Protein AF-X1E956-F1 (afdb_monomer_lite)

Structure (mmCIF, N/CA/C/O backbone):
data_AF-X1E956-F1
#
_entry.id   AF-X1E956-F1
#
loop_
_atom_site.group_PDB
_atom_site.id
_atom_site.type_symbol
_atom_site.label_atom_id
_atom_site.label_alt_id
_atom_site.label_comp_id
_atom_site.label_asym_id
_atom_site.label_entity_id
_atom_site.label_seq_id
_atom_site.pdbx_PDB_ins_code
_atom_site.Cartn_x
_atom_site.Cartn_y
_atom_site.Cartn_z
_atom_site.occupancy
_atom_site.B_iso_or_equiv
_atom_site.auth_seq_id
_atom_site.auth_comp_id
_atom_site.auth_asym_id
_atom_site.auth_atom_id
_atom_site.pdbx_PDB_model_num
ATOM 1 N N . GLN A 1 1 ? -17.360 1.726 -7.694 1.00 51.31 1 GLN A N 1
ATOM 2 C CA . GLN A 1 1 ? -18.131 2.381 -6.616 1.00 51.31 1 GLN A CA 1
ATOM 3 C C . GLN A 1 1 ? -17.507 1.952 -5.296 1.00 51.31 1 GLN A C 1
ATOM 5 O O . GLN A 1 1 ? -17.227 0.769 -5.162 1.00 51.31 1 GLN A O 1
ATOM 10 N N . LEU A 1 2 ? -17.190 2.882 -4.390 1.00 68.44 2 LEU A N 1
ATOM 11 C CA . LEU A 1 2 ? -16.667 2.540 -3.059 1.00 68.44 2 LEU A CA 1
ATOM 12 C C . LEU A 1 2 ? -17.842 2.200 -2.134 1.00 68.44 2 LEU A C 1
ATOM 14 O O . LEU A 1 2 ? -18.896 2.829 -2.240 1.00 68.44 2 LEU A O 1
ATOM 18 N N . ILE A 1 3 ? -17.663 1.209 -1.261 1.00 76.19 3 ILE A N 1
ATOM 19 C CA . ILE A 1 3 ? -18.667 0.835 -0.259 1.00 76.19 3 ILE A CA 1
ATOM 20 C C . ILE A 1 3 ? -18.756 1.963 0.790 1.00 76.19 3 ILE A C 1
ATOM 22 O O . ILE A 1 3 ? -17.707 2.468 1.205 1.00 76.19 3 ILE A O 1
ATOM 26 N N . PRO A 1 4 ? -19.962 2.402 1.209 1.00 86.19 4 PRO A N 1
ATOM 27 C CA . PRO A 1 4 ? -20.103 3.426 2.242 1.00 86.19 4 PRO A CA 1
ATOM 28 C C . PRO A 1 4 ? -19.449 3.009 3.564 1.00 86.19 4 PRO A C 1
ATOM 30 O O . PRO A 1 4 ? -19.525 1.848 3.960 1.00 86.19 4 PRO A O 1
ATOM 33 N N . LEU A 1 5 ? -18.895 3.973 4.308 1.00 87.75 5 LEU A N 1
ATOM 34 C CA . LEU A 1 5 ? -18.284 3.719 5.623 1.00 87.75 5 LEU A CA 1
ATOM 35 C C . LEU A 1 5 ? -19.247 3.047 6.616 1.00 87.75 5 LEU A C 1
ATOM 37 O O . LEU A 1 5 ? -18.821 2.260 7.455 1.00 87.75 5 LEU A O 1
ATOM 41 N N . SER A 1 6 ? -20.549 3.317 6.495 1.00 89.38 6 SER A N 1
ATOM 42 C CA . SER A 1 6 ? -21.593 2.704 7.322 1.00 89.38 6 SER A CA 1
ATOM 43 C C . SER A 1 6 ? -21.755 1.198 7.101 1.00 89.38 6 SER A C 1
ATOM 45 O O . SER A 1 6 ? -22.411 0.537 7.898 1.00 89.38 6 SER A O 1
ATOM 47 N N . GLU A 1 7 ? -21.199 0.644 6.022 1.00 92.00 7 GLU A N 1
ATOM 48 C CA . GLU A 1 7 ? -21.311 -0.778 5.694 1.00 92.00 7 GLU A CA 1
ATOM 49 C C . GLU A 1 7 ? -20.058 -1.585 6.044 1.00 92.00 7 GLU A C 1
ATOM 51 O O . GLU A 1 7 ? -20.027 -2.785 5.786 1.00 92.00 7 GLU A O 1
ATOM 56 N N . ARG A 1 8 ? -19.049 -0.975 6.681 1.00 93.69 8 ARG A N 1
ATOM 57 C CA . ARG A 1 8 ? -17.811 -1.670 7.071 1.00 93.69 8 ARG A CA 1
ATOM 58 C C . ARG A 1 8 ? -18.064 -2.916 7.917 1.00 93.69 8 ARG A C 1
ATOM 60 O O . ARG A 1 8 ? -17.473 -3.953 7.645 1.00 93.69 8 ARG A O 1
ATOM 67 N N . ASN A 1 9 ? -19.016 -2.860 8.849 1.00 94.69 9 ASN A N 1
ATOM 68 C CA . ASN A 1 9 ? -19.372 -4.025 9.665 1.00 94.69 9 ASN A CA 1
ATOM 69 C C . ASN A 1 9 ? -19.875 -5.197 8.809 1.00 94.69 9 ASN A C 1
ATOM 71 O O . ASN A 1 9 ? -19.517 -6.333 9.076 1.00 94.69 9 ASN A O 1
ATOM 75 N N . LYS A 1 10 ? -20.608 -4.931 7.717 1.00 94.25 10 LYS A N 1
ATOM 76 C CA . LYS A 1 10 ? -21.056 -5.989 6.792 1.00 94.25 10 LYS A CA 1
ATOM 77 C C . LYS A 1 10 ? -19.879 -6.657 6.078 1.00 94.25 10 LYS A C 1
ATOM 79 O O . LYS A 1 10 ? -19.948 -7.837 5.752 1.00 94.25 10 LYS A O 1
ATOM 84 N N . ILE A 1 11 ? -18.820 -5.896 5.793 1.00 94.25 11 ILE A N 1
ATOM 85 C CA . ILE A 1 11 ? -17.590 -6.434 5.205 1.00 94.25 11 ILE A CA 1
ATOM 86 C C . ILE A 1 11 ? -16.868 -7.282 6.255 1.00 94.25 11 ILE A C 1
ATOM 88 O O . ILE A 1 11 ? -16.516 -8.421 5.962 1.00 94.25 11 ILE A O 1
ATOM 92 N N . ALA A 1 12 ? -16.713 -6.764 7.476 1.00 96.44 12 ALA A N 1
ATOM 93 C CA . ALA A 1 12 ? -16.098 -7.484 8.589 1.00 96.44 12 ALA A CA 1
ATOM 94 C C . ALA A 1 12 ? -16.814 -8.810 8.883 1.00 96.44 12 ALA A C 1
ATOM 96 O O . ALA A 1 12 ? -16.147 -9.827 9.043 1.00 96.44 12 ALA A O 1
ATOM 97 N N . ASP A 1 13 ? -18.147 -8.839 8.840 1.00 97.19 13 ASP A N 1
ATOM 98 C CA . ASP A 1 13 ? -18.935 -10.066 9.008 1.00 97.19 13 ASP A CA 1
ATOM 99 C C . ASP A 1 13 ? -18.639 -11.119 7.922 1.00 97.19 13 ASP A C 1
ATOM 101 O O . ASP A 1 13 ? -18.770 -12.319 8.161 1.00 97.19 13 ASP A O 1
ATOM 105 N N . LEU A 1 14 ? -18.241 -10.687 6.718 1.00 96.56 14 LEU A N 1
ATOM 106 C CA . LEU A 1 14 ? -17.993 -11.569 5.577 1.00 96.56 14 LEU A CA 1
ATOM 107 C C . LEU A 1 14 ? -16.551 -12.089 5.516 1.00 96.56 14 LEU A C 1
ATOM 109 O O . LEU A 1 14 ? -16.339 -13.235 5.120 1.00 96.56 14 LEU A O 1
ATOM 113 N N . ILE A 1 15 ? -15.564 -11.250 5.851 1.00 95.19 15 ILE A N 1
ATOM 114 C CA . ILE A 1 15 ? -14.133 -11.571 5.674 1.00 95.19 15 ILE A CA 1
ATOM 115 C C . ILE A 1 15 ? -13.329 -11.598 6.980 1.00 95.19 15 ILE A C 1
ATOM 117 O O . ILE A 1 15 ? -12.155 -11.960 6.962 1.00 95.19 15 ILE A O 1
ATOM 121 N N . GLY A 1 16 ? -13.953 -11.259 8.106 1.00 96.94 16 GLY A N 1
ATOM 122 C CA . GLY A 1 16 ? -13.305 -11.066 9.400 1.00 96.94 16 GLY A CA 1
ATOM 123 C C . GLY A 1 16 ? -12.834 -9.624 9.616 1.00 96.94 16 GLY A C 1
ATOM 124 O O . GLY A 1 16 ? -12.510 -8.905 8.669 1.00 96.94 16 GLY A O 1
ATOM 125 N N . GLU A 1 17 ? -12.770 -9.206 10.882 1.00 95.50 17 GLU A N 1
ATOM 126 C CA . GLU A 1 17 ? -12.400 -7.837 11.281 1.00 95.50 17 GLU A CA 1
ATOM 127 C C . GLU A 1 17 ? -10.993 -7.441 10.817 1.00 95.50 17 GLU A C 1
ATOM 129 O O . GLU A 1 17 ? -10.786 -6.339 10.315 1.00 95.50 17 GLU A O 1
ATOM 134 N N . GLU A 1 18 ? -10.022 -8.348 10.936 1.00 93.31 18 GLU A N 1
ATOM 135 C CA . GLU A 1 18 ? -8.638 -8.086 10.532 1.00 93.31 18 GLU A CA 1
ATOM 136 C C . GLU A 1 18 ? -8.517 -7.885 9.014 1.00 93.31 18 GLU A C 1
ATOM 138 O O . GLU A 1 18 ? -7.907 -6.922 8.544 1.00 93.31 18 GLU A O 1
ATOM 143 N N . ALA A 1 19 ? -9.145 -8.760 8.226 1.00 92.81 19 ALA A N 1
ATOM 144 C CA . ALA A 1 19 ? -9.123 -8.634 6.774 1.00 92.81 19 ALA A CA 1
ATOM 145 C C . ALA A 1 19 ? -9.865 -7.371 6.315 1.00 92.81 19 ALA A C 1
ATOM 147 O O . ALA A 1 19 ? -9.388 -6.664 5.424 1.00 92.81 19 ALA A O 1
ATOM 148 N N . GLU A 1 20 ? -10.995 -7.042 6.949 1.00 95.00 20 GLU A N 1
ATOM 149 C CA . GLU A 1 20 ? -11.705 -5.786 6.707 1.00 95.00 20 GLU A CA 1
ATOM 150 C C . GLU A 1 20 ? -10.826 -4.581 7.008 1.00 95.00 20 GLU A C 1
ATOM 152 O O . GLU A 1 20 ? -10.764 -3.665 6.187 1.00 95.00 20 GLU A O 1
ATOM 157 N N . ARG A 1 21 ? -10.080 -4.600 8.116 1.00 94.69 21 ARG A N 1
ATOM 158 C CA . ARG A 1 21 ? -9.163 -3.518 8.469 1.00 94.69 21 ARG A CA 1
ATOM 159 C C . ARG A 1 21 ? -8.134 -3.275 7.367 1.00 94.69 21 ARG A C 1
ATOM 161 O O . ARG A 1 21 ? -7.907 -2.121 7.003 1.00 94.69 21 ARG A O 1
ATOM 168 N N . PHE A 1 22 ? -7.551 -4.320 6.786 1.00 92.56 22 PHE A N 1
ATOM 169 C CA . PHE A 1 22 ? -6.595 -4.160 5.685 1.00 92.56 22 PHE A CA 1
ATOM 170 C C . PHE A 1 22 ? -7.249 -3.674 4.389 1.00 92.56 22 PHE A C 1
ATOM 172 O O . PHE A 1 22 ? -6.692 -2.801 3.719 1.00 92.56 22 PHE A O 1
ATOM 179 N N . VAL A 1 23 ? -8.448 -4.164 4.058 1.00 91.19 23 VAL A N 1
ATOM 180 C CA . VAL A 1 23 ? -9.230 -3.666 2.912 1.00 91.19 23 VAL A CA 1
ATOM 181 C C . VAL A 1 23 ? -9.564 -2.184 3.088 1.00 91.19 23 VAL A C 1
ATOM 183 O O . VAL A 1 23 ? -9.405 -1.399 2.148 1.00 91.19 23 VAL A O 1
ATOM 186 N N . TYR A 1 24 ? -9.970 -1.788 4.296 1.00 94.12 24 TYR A N 1
ATOM 187 C CA . TYR A 1 24 ? -10.222 -0.399 4.648 1.00 94.12 24 TYR A CA 1
ATOM 188 C C . TYR A 1 24 ? -8.973 0.450 4.451 1.00 94.12 24 TYR A C 1
ATOM 190 O O . TYR A 1 24 ? -9.026 1.420 3.704 1.00 94.12 24 TYR A O 1
ATOM 198 N N . LEU A 1 25 ? -7.846 0.083 5.068 1.00 94.81 25 LEU A N 1
ATOM 199 C CA . LEU A 1 25 ? -6.604 0.852 4.972 1.00 94.81 25 LEU A CA 1
ATOM 200 C C . LEU A 1 25 ? -6.124 0.976 3.522 1.00 94.81 25 LEU A C 1
ATOM 202 O O . LEU A 1 25 ? -5.752 2.064 3.088 1.00 94.81 25 LEU A O 1
ATOM 206 N N . PHE A 1 26 ? -6.200 -0.095 2.733 1.00 92.44 26 PHE A N 1
ATOM 207 C CA . PHE A 1 26 ? -5.858 -0.033 1.315 1.00 92.44 26 PHE A CA 1
ATOM 208 C C . PHE A 1 26 ? -6.759 0.945 0.543 1.00 92.44 26 PHE A C 1
ATOM 210 O O . PHE A 1 26 ? -6.269 1.756 -0.245 1.00 92.44 26 PHE A O 1
ATOM 217 N N . GLY A 1 27 ? -8.073 0.902 0.786 1.00 92.12 27 GLY A N 1
ATOM 218 C CA . GLY A 1 27 ? -9.041 1.780 0.129 1.00 92.12 27 GLY A CA 1
ATOM 219 C C . GLY A 1 27 ? -8.995 3.234 0.611 1.00 92.12 27 GLY A C 1
ATOM 220 O O . GLY A 1 27 ? -9.229 4.148 -0.185 1.00 92.12 27 GLY A O 1
ATOM 221 N N . ALA A 1 28 ? -8.697 3.454 1.889 1.00 94.56 28 ALA A N 1
ATOM 222 C CA . ALA A 1 28 ? -8.689 4.752 2.555 1.00 94.56 28 ALA A CA 1
ATOM 223 C C . ALA A 1 28 ? -7.376 5.523 2.372 1.00 94.56 28 ALA A C 1
ATOM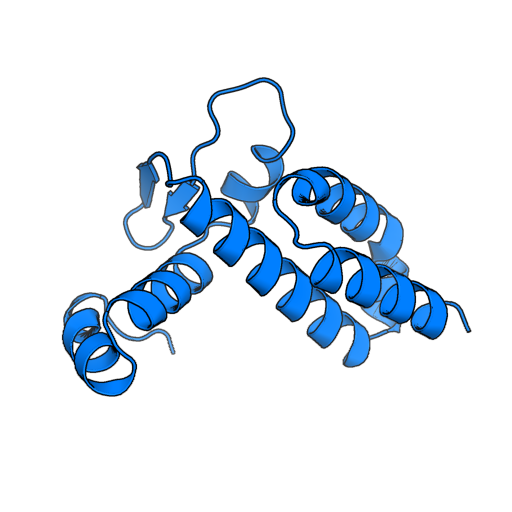 225 O O . ALA A 1 28 ? -7.362 6.737 2.553 1.00 94.56 28 ALA A O 1
ATOM 226 N N . CYS A 1 29 ? -6.292 4.850 1.980 1.00 95.50 29 CYS A N 1
ATOM 227 C CA . CYS A 1 29 ? -4.983 5.473 1.818 1.00 95.50 29 CYS A CA 1
ATOM 228 C C . CYS A 1 29 ? -5.022 6.598 0.775 1.00 95.50 29 CYS A C 1
ATOM 230 O O . CYS A 1 29 ? -5.235 6.357 -0.419 1.00 95.50 29 CYS A O 1
ATOM 232 N N . ASP A 1 30 ? -4.760 7.830 1.208 1.00 95.94 30 ASP A N 1
ATOM 233 C CA . ASP A 1 30 ? -4.342 8.889 0.298 1.00 95.94 30 ASP A CA 1
ATOM 234 C C . ASP A 1 30 ? -2.879 8.658 -0.063 1.00 95.94 30 ASP A C 1
ATOM 236 O O . ASP A 1 30 ? -1.966 9.003 0.688 1.00 95.94 30 ASP A O 1
ATOM 240 N N . ARG A 1 31 ? -2.652 8.011 -1.204 1.00 94.00 31 ARG A N 1
ATOM 241 C CA . ARG A 1 31 ? -1.304 7.672 -1.663 1.00 94.00 31 ARG A CA 1
ATOM 242 C C . ARG A 1 31 ? -0.439 8.921 -1.896 1.00 94.00 31 ARG A C 1
ATOM 244 O O . ARG A 1 31 ? 0.690 8.916 -1.403 1.00 94.00 31 ARG A O 1
ATOM 251 N N . PRO A 1 32 ? -0.914 9.991 -2.574 1.00 94.06 32 PRO A N 1
ATOM 252 C CA . PRO A 1 32 ? -0.154 11.236 -2.713 1.00 94.06 32 PRO A CA 1
ATOM 253 C C . PRO A 1 32 ? 0.324 11.852 -1.394 1.00 94.06 32 PRO A C 1
ATOM 255 O O . PRO A 1 32 ? 1.431 12.383 -1.360 1.00 94.06 32 PRO A O 1
ATOM 258 N N . LEU A 1 33 ? -0.466 11.775 -0.318 1.00 94.62 33 LEU A N 1
ATOM 259 C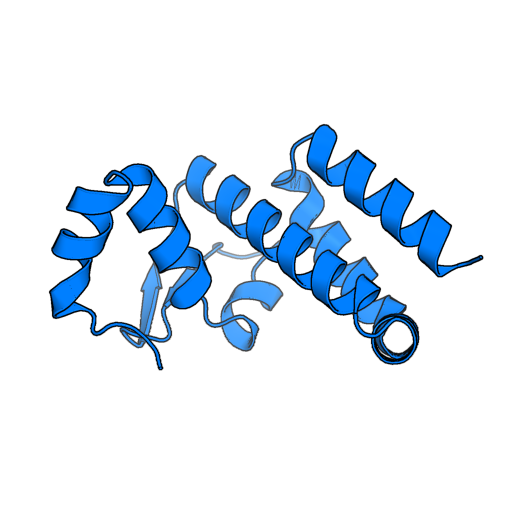 CA . LEU A 1 33 ? -0.085 12.321 0.991 1.00 94.62 33 LEU A CA 1
ATOM 260 C C . LEU A 1 33 ? 0.680 11.324 1.870 1.00 94.62 33 LEU A C 1
ATOM 262 O O . LEU A 1 33 ? 1.577 11.721 2.615 1.00 94.62 33 LEU A O 1
ATOM 266 N N . THR A 1 34 ? 0.360 10.034 1.779 1.00 94.69 34 THR A N 1
ATOM 267 C CA . THR A 1 34 ? 0.935 8.982 2.629 1.00 94.69 34 THR A CA 1
ATOM 268 C C . THR A 1 34 ? 2.271 8.483 2.091 1.00 94.69 34 THR A C 1
ATOM 270 O O . THR A 1 34 ? 3.232 8.366 2.850 1.00 94.69 34 THR A O 1
ATOM 273 N N . HIS A 1 35 ? 2.384 8.218 0.785 1.00 92.94 35 HIS A N 1
ATOM 274 C CA . HIS A 1 35 ? 3.599 7.635 0.212 1.00 92.94 35 HIS A CA 1
ATOM 275 C C . HIS A 1 35 ? 4.840 8.492 0.458 1.00 92.94 35 HIS A C 1
ATOM 277 O O . HIS A 1 35 ? 5.853 7.913 0.843 1.00 92.94 35 HIS A O 1
ATOM 283 N N . PRO A 1 36 ? 4.825 9.832 0.302 1.00 91.69 36 PRO A N 1
ATOM 284 C CA . PRO A 1 36 ? 5.999 10.654 0.585 1.00 91.69 36 PRO A CA 1
ATOM 285 C C . PRO A 1 36 ? 6.425 10.657 2.055 1.00 91.69 36 PRO A C 1
ATOM 287 O O . PRO A 1 36 ? 7.495 11.159 2.35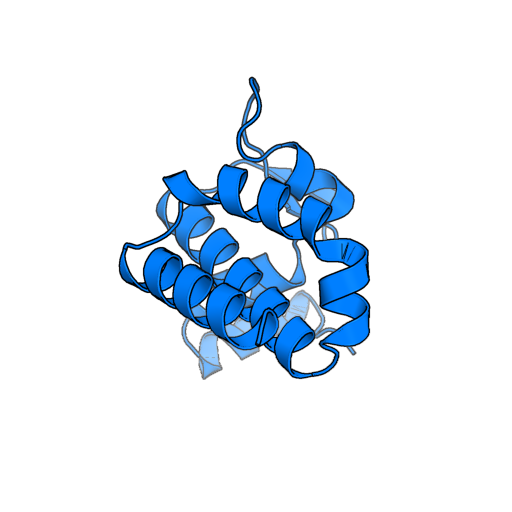3 1.00 91.69 36 PRO A O 1
ATOM 290 N N . ARG A 1 37 ? 5.628 10.133 2.992 1.00 92.56 37 ARG A N 1
ATOM 291 C CA . ARG A 1 37 ? 6.011 10.049 4.413 1.00 92.56 37 ARG A CA 1
ATOM 292 C C . ARG A 1 37 ? 6.796 8.774 4.728 1.00 92.56 37 ARG A C 1
ATOM 294 O O . ARG A 1 37 ? 7.541 8.740 5.701 1.00 92.56 37 ARG A O 1
ATOM 301 N N . ILE A 1 38 ? 6.650 7.732 3.910 1.00 92.94 38 ILE A N 1
ATOM 302 C CA . ILE A 1 38 ? 7.317 6.443 4.118 1.00 92.94 38 ILE A CA 1
ATOM 303 C C . ILE A 1 38 ? 8.814 6.584 3.808 1.00 92.94 38 ILE A C 1
ATOM 305 O O . ILE A 1 38 ? 9.184 7.015 2.715 1.00 92.94 38 ILE A O 1
ATOM 309 N N . GLY A 1 39 ? 9.671 6.206 4.761 1.00 87.75 39 GLY A N 1
ATOM 310 C CA . GLY A 1 39 ? 11.130 6.207 4.596 1.00 87.75 39 GLY A CA 1
ATOM 311 C C . GLY A 1 39 ? 11.802 7.584 4.675 1.00 87.75 39 GLY A C 1
ATOM 312 O O . GLY A 1 39 ? 12.970 7.684 4.318 1.00 87.75 39 GLY A O 1
ATOM 313 N N . ASN A 1 40 ? 11.088 8.620 5.126 1.00 85.50 40 ASN A N 1
ATOM 314 C CA . ASN A 1 40 ? 11.628 9.966 5.338 1.00 85.50 40 ASN A CA 1
ATOM 315 C C . ASN A 1 40 ? 11.777 10.294 6.831 1.00 85.50 40 ASN A C 1
ATOM 317 O O . ASN A 1 40 ? 11.094 9.711 7.674 1.00 85.50 40 ASN A O 1
ATOM 321 N N . ASP A 1 41 ? 12.635 11.269 7.143 1.00 74.75 41 ASP A N 1
ATOM 322 C CA . ASP A 1 41 ? 12.841 11.769 8.503 1.00 74.75 41 ASP A CA 1
ATOM 323 C C . ASP A 1 41 ? 11.595 12.533 8.982 1.00 74.75 41 ASP A C 1
ATOM 325 O O . ASP A 1 41 ? 11.373 13.699 8.651 1.00 74.75 41 ASP A O 1
ATOM 329 N N . GLY A 1 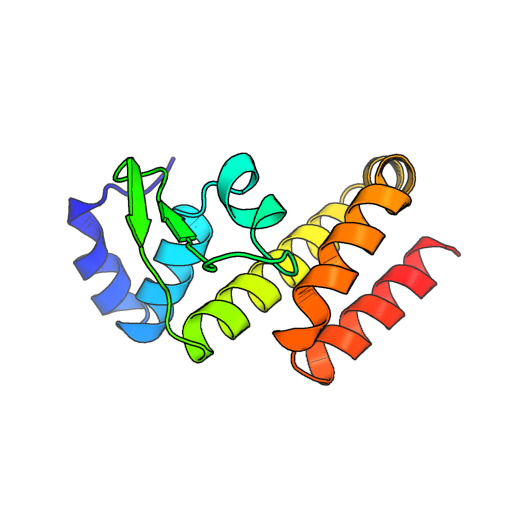42 ? 10.730 11.856 9.738 1.00 78.44 42 GLY A N 1
ATOM 330 C CA . GLY A 1 42 ? 9.519 12.450 10.293 1.00 78.44 42 GLY A CA 1
ATOM 331 C C . GLY A 1 42 ? 8.562 11.427 10.908 1.00 78.44 42 GLY A C 1
ATOM 332 O O . GLY A 1 42 ? 8.755 10.219 10.770 1.00 78.44 42 GLY A O 1
ATOM 333 N N . PRO A 1 43 ? 7.511 11.892 11.608 1.00 82.12 43 PRO A N 1
ATOM 334 C CA . PRO A 1 43 ? 6.491 11.004 12.142 1.00 82.12 43 PRO A CA 1
ATOM 335 C C . PRO A 1 43 ? 5.733 10.336 10.992 1.00 82.12 43 PRO A C 1
ATOM 337 O O . PRO A 1 43 ? 5.046 11.000 10.211 1.00 82.12 43 PRO A O 1
ATOM 340 N N . LEU A 1 44 ? 5.837 9.012 10.914 1.00 93.00 44 LEU A N 1
ATOM 341 C CA . LEU A 1 44 ? 5.133 8.221 9.919 1.00 93.00 44 LEU A CA 1
ATOM 342 C C . LEU A 1 44 ? 3.632 8.190 10.248 1.00 93.00 44 LEU A C 1
ATOM 344 O O . LEU A 1 44 ? 3.202 7.570 11.220 1.00 93.00 44 LEU A O 1
ATOM 348 N N . LYS A 1 45 ? 2.839 8.898 9.440 1.00 95.12 45 LYS A N 1
ATOM 349 C CA . LYS A 1 45 ? 1.384 9.011 9.588 1.00 95.12 45 LYS A CA 1
ATOM 350 C C . LYS A 1 45 ? 0.677 8.592 8.312 1.00 95.12 45 LYS A C 1
ATOM 352 O O . LYS A 1 45 ? 1.034 9.051 7.224 1.00 95.12 45 LYS A O 1
ATOM 357 N N . PHE A 1 46 ? -0.364 7.795 8.475 1.00 96.88 46 PHE A N 1
ATOM 358 C CA . PHE A 1 46 ? -1.297 7.441 7.422 1.00 96.88 46 PHE A CA 1
ATOM 359 C C . PHE A 1 46 ? -2.326 8.558 7.255 1.00 96.88 46 PHE A C 1
ATOM 361 O O . PHE A 1 46 ? -2.877 9.027 8.252 1.00 96.88 46 PHE A O 1
ATOM 368 N N . HIS A 1 47 ? -2.556 8.986 6.013 1.00 97.75 47 HIS A N 1
ATOM 369 C CA . HIS A 1 47 ? -3.630 9.918 5.690 1.00 97.75 47 HIS A CA 1
ATOM 370 C C . HIS A 1 47 ? -4.826 9.154 5.125 1.00 97.75 47 HIS A C 1
ATOM 372 O O . HIS A 1 47 ? -4.740 8.533 4.061 1.00 97.75 47 HIS A O 1
ATOM 378 N N . ASP A 1 48 ? -5.944 9.220 5.835 1.00 97.00 48 ASP A N 1
ATOM 379 C CA . ASP A 1 48 ? -7.209 8.622 5.438 1.00 97.00 48 ASP A CA 1
ATOM 380 C C . ASP A 1 48 ? -8.029 9.627 4.627 1.00 97.00 48 ASP A C 1
ATOM 382 O O . ASP A 1 48 ? -8.571 10.587 5.172 1.00 97.00 48 ASP A O 1
ATOM 386 N N . ARG A 1 49 ? -8.160 9.386 3.320 1.00 95.56 49 ARG A N 1
ATOM 387 C CA . ARG A 1 49 ? -8.917 10.255 2.402 1.00 95.56 49 ARG A CA 1
ATOM 388 C C . ARG A 1 49 ? -10.433 10.183 2.583 1.00 95.56 49 ARG A C 1
ATOM 390 O O . ARG A 1 49 ? -11.147 11.009 2.023 1.00 95.56 49 ARG A O 1
ATOM 397 N N . LEU A 1 50 ? -10.944 9.157 3.267 1.00 93.81 50 LEU A N 1
ATOM 398 C CA . LEU A 1 50 ? -12.380 8.976 3.498 1.00 93.81 50 LEU A CA 1
ATOM 399 C C . LEU A 1 50 ? -12.845 9.796 4.701 1.00 93.81 50 LEU A C 1
ATOM 401 O O . LEU A 1 50 ? -13.987 10.250 4.723 1.00 93.81 50 LEU A O 1
ATOM 405 N N . THR A 1 51 ? -11.960 9.999 5.678 1.00 94.25 51 THR A N 1
ATOM 406 C CA . THR A 1 51 ? -12.228 10.811 6.874 1.00 94.25 51 THR A CA 1
ATOM 407 C C . THR A 1 51 ? -11.479 12.147 6.884 1.00 94.25 51 THR A C 1
ATOM 409 O O . THR A 1 51 ? -11.807 13.012 7.692 1.00 94.25 51 THR A O 1
ATOM 412 N N . ASN A 1 52 ? -10.522 12.341 5.971 1.00 96.19 52 ASN A N 1
ATOM 413 C CA . ASN A 1 52 ? -9.600 13.478 5.906 1.00 96.19 52 ASN A CA 1
ATOM 414 C C . ASN A 1 52 ? -8.798 13.663 7.210 1.00 96.19 52 ASN A C 1
ATOM 416 O O . ASN A 1 52 ? -8.691 14.771 7.741 1.00 96.19 52 ASN A O 1
ATOM 420 N N . THR A 1 53 ? -8.270 12.563 7.758 1.00 96.75 53 THR A N 1
ATOM 421 C CA . THR A 1 53 ? -7.533 12.561 9.033 1.00 96.75 53 THR A CA 1
ATOM 422 C C . THR A 1 53 ? -6.159 11.910 8.913 1.00 96.75 53 THR A C 1
ATOM 424 O O . THR A 1 53 ? -5.949 10.993 8.123 1.00 96.75 53 THR A O 1
ATOM 427 N N . ASP A 1 54 ? -5.219 12.393 9.731 1.00 97.19 54 ASP A N 1
ATOM 428 C CA . ASP A 1 54 ? -3.882 11.820 9.883 1.00 97.19 54 ASP A CA 1
ATOM 429 C C . ASP A 1 54 ? -3.784 11.048 11.204 1.00 97.19 54 ASP A C 1
ATOM 431 O O . ASP A 1 54 ? -3.987 11.628 12.274 1.00 97.19 54 ASP A O 1
ATOM 435 N N . TYR A 1 55 ? -3.386 9.777 11.153 1.00 96.94 55 TYR A N 1
ATOM 436 C CA . TYR A 1 55 ? -3.162 8.959 12.350 1.00 96.94 55 TYR A CA 1
ATOM 437 C C . TYR A 1 55 ? -1.975 7.993 12.187 1.00 96.94 55 TYR A C 1
ATOM 439 O O . TYR A 1 55 ? -1.598 7.653 11.061 1.00 96.94 55 TYR A O 1
ATOM 447 N N . PRO A 1 56 ? -1.314 7.585 13.289 1.00 95.88 56 PRO A N 1
ATOM 448 C CA . PRO A 1 56 ? -0.307 6.532 13.230 1.00 95.88 56 PRO A CA 1
ATOM 449 C C . PRO A 1 56 ? -0.975 5.173 12.994 1.00 95.88 56 PRO A C 1
ATOM 451 O O . PRO A 1 56 ? -2.086 4.938 13.464 1.00 95.88 56 PRO A O 1
ATOM 454 N N . LEU A 1 57 ? -0.272 4.278 12.305 1.00 95.62 57 LEU A N 1
ATOM 455 C CA . LEU A 1 57 ? -0.617 2.858 12.250 1.00 95.62 57 LEU A CA 1
ATOM 456 C C . LEU A 1 57 ? 0.325 2.056 13.143 1.00 95.62 57 LEU A C 1
ATOM 458 O O . LEU A 1 57 ? 1.447 2.491 13.426 1.00 95.62 57 LEU A O 1
ATOM 462 N N . GLU A 1 58 ? -0.114 0.868 13.535 1.00 94.44 58 GLU A N 1
ATOM 463 C CA . GLU A 1 58 ? 0.768 -0.130 14.129 1.00 94.44 58 GLU A CA 1
ATOM 464 C C . GLU A 1 58 ? 1.763 -0.677 13.091 1.00 94.44 58 GLU A C 1
ATOM 466 O O . GLU A 1 58 ? 1.552 -0.603 11.879 1.00 94.44 58 GLU A O 1
ATOM 471 N N . ASN A 1 59 ? 2.867 -1.271 13.554 1.00 93.19 59 ASN A N 1
ATOM 472 C CA . ASN A 1 59 ? 3.884 -1.827 12.651 1.00 93.19 59 ASN A CA 1
ATOM 473 C C . ASN A 1 59 ? 3.325 -2.936 11.745 1.00 93.19 59 ASN A C 1
ATOM 475 O O . ASN A 1 59 ? 3.687 -3.009 10.574 1.00 93.19 59 ASN A O 1
ATOM 479 N N . SER A 1 60 ? 2.445 -3.789 12.274 1.00 92.25 60 SER A N 1
ATOM 480 C CA . SER A 1 60 ? 1.764 -4.852 11.520 1.00 92.25 60 SER A CA 1
ATOM 481 C C . SER A 1 60 ? 0.920 -4.287 10.376 1.00 92.25 60 SER A C 1
ATOM 483 O O . SER A 1 60 ? 0.965 -4.800 9.259 1.00 92.25 60 SER A O 1
ATOM 485 N N . GLU A 1 61 ? 0.203 -3.194 10.629 1.00 95.00 61 GLU A N 1
ATOM 486 C CA . GLU A 1 61 ? -0.606 -2.494 9.635 1.00 95.00 61 GLU A CA 1
ATOM 487 C C . GLU A 1 61 ? 0.263 -1.823 8.566 1.00 95.00 61 GLU A C 1
ATOM 489 O O . GLU A 1 61 ? -0.063 -1.915 7.383 1.00 95.00 61 GLU A O 1
ATOM 494 N N . TRP A 1 62 ? 1.391 -1.206 8.941 1.00 95.25 62 TRP A N 1
ATOM 495 C CA . TRP A 1 62 ? 2.345 -0.670 7.962 1.00 95.25 62 TRP A CA 1
ATOM 496 C C . TRP A 1 62 ? 2.912 -1.759 7.056 1.00 95.25 62 TRP A C 1
ATOM 498 O O . TRP A 1 62 ? 2.970 -1.559 5.842 1.00 95.25 62 TRP A O 1
ATOM 508 N N . CYS A 1 63 ? 3.275 -2.917 7.614 1.00 94.69 63 CYS A N 1
ATOM 509 C CA . CYS A 1 63 ? 3.705 -4.064 6.819 1.00 94.69 63 CYS A CA 1
ATOM 510 C C . CYS A 1 63 ? 2.615 -4.493 5.827 1.00 94.69 63 CYS A C 1
ATOM 512 O O . CYS A 1 63 ? 2.870 -4.568 4.625 1.00 94.69 63 CYS A O 1
ATOM 514 N N . ALA A 1 64 ? 1.384 -4.701 6.305 1.00 92.38 64 ALA A N 1
ATOM 515 C CA . ALA A 1 64 ? 0.268 -5.128 5.464 1.00 92.38 64 ALA A CA 1
ATOM 516 C C . ALA A 1 64 ? -0.047 -4.116 4.349 1.00 92.38 64 ALA A C 1
ATOM 518 O O . ALA A 1 64 ? -0.184 -4.488 3.183 1.00 92.38 64 ALA A O 1
ATOM 519 N N . VAL A 1 65 ? -0.112 -2.824 4.680 1.00 93.38 65 VAL A N 1
ATOM 520 C CA . VAL A 1 65 ? -0.391 -1.750 3.718 1.00 93.38 65 VAL A CA 1
ATOM 521 C C . VAL A 1 65 ? 0.709 -1.671 2.659 1.00 93.38 65 VAL A C 1
ATOM 523 O O . VAL A 1 65 ? 0.399 -1.662 1.467 1.00 93.38 65 VAL A O 1
ATOM 526 N N . CYS A 1 66 ? 1.986 -1.680 3.053 1.00 95.50 66 CYS A N 1
ATOM 527 C CA . CYS A 1 66 ? 3.111 -1.658 2.115 1.00 95.50 66 CYS A CA 1
ATOM 528 C C . CYS A 1 66 ? 3.128 -2.884 1.189 1.00 95.50 66 CYS A C 1
ATOM 530 O O . CYS A 1 66 ? 3.350 -2.728 -0.014 1.00 95.50 66 CYS A O 1
ATOM 532 N N . GLU A 1 67 ? 2.858 -4.086 1.708 1.00 95.75 67 GLU A N 1
ATOM 533 C CA . GLU A 1 67 ? 2.822 -5.306 0.895 1.00 95.75 67 GLU A CA 1
ATOM 534 C C . GLU A 1 67 ? 1.648 -5.333 -0.089 1.00 95.75 67 GLU A C 1
ATOM 536 O O . GLU A 1 67 ? 1.852 -5.644 -1.265 1.00 95.75 67 GLU A O 1
ATOM 541 N N . ILE A 1 68 ? 0.438 -4.959 0.343 1.00 94.00 68 ILE A N 1
ATOM 542 C CA . ILE A 1 68 ? -0.732 -4.903 -0.547 1.00 94.00 68 ILE A CA 1
ATOM 543 C C . ILE A 1 68 ? -0.527 -3.837 -1.631 1.00 94.00 68 ILE A C 1
ATOM 545 O O . ILE A 1 68 ? -0.842 -4.074 -2.798 1.00 94.00 68 ILE A O 1
ATOM 549 N N . MET A 1 69 ? 0.038 -2.674 -1.288 1.00 93.31 69 MET A N 1
ATOM 550 C CA . MET A 1 69 ? 0.350 -1.636 -2.275 1.00 93.31 69 MET A CA 1
ATOM 551 C C . MET A 1 69 ? 1.403 -2.108 -3.280 1.00 93.31 69 MET A C 1
ATOM 553 O O . MET A 1 69 ? 1.206 -1.930 -4.480 1.00 93.31 69 MET A O 1
ATOM 557 N N . LEU A 1 70 ? 2.477 -2.760 -2.823 1.00 95.62 70 LEU A N 1
ATOM 558 C CA . LEU A 1 70 ? 3.476 -3.359 -3.709 1.00 95.62 70 LEU A CA 1
ATOM 559 C C . LEU A 1 70 ? 2.836 -4.377 -4.664 1.00 95.62 70 LEU A C 1
ATOM 561 O O . LEU A 1 70 ? 3.064 -4.302 -5.870 1.00 95.62 70 LEU A O 1
ATOM 565 N N . ALA A 1 71 ? 2.027 -5.306 -4.145 1.00 95.25 71 ALA A N 1
ATOM 566 C CA . ALA A 1 71 ? 1.332 -6.306 -4.954 1.00 95.25 71 ALA A CA 1
ATOM 567 C C . ALA A 1 71 ? 0.441 -5.654 -6.021 1.00 95.25 71 ALA A C 1
ATOM 569 O O . ALA A 1 71 ? 0.564 -5.984 -7.201 1.00 95.25 71 ALA A O 1
ATOM 570 N N . ASN A 1 72 ? -0.365 -4.665 -5.623 1.00 94.06 72 ASN A N 1
ATOM 571 C CA . ASN A 1 72 ? -1.239 -3.917 -6.522 1.00 94.06 72 ASN A CA 1
ATOM 572 C C . ASN A 1 72 ? -0.465 -3.227 -7.657 1.00 94.06 72 ASN A C 1
ATOM 574 O O . ASN A 1 72 ? -0.840 -3.339 -8.820 1.00 94.06 72 ASN A O 1
ATOM 578 N N . GLU A 1 73 ? 0.618 -2.514 -7.342 1.00 93.38 73 GLU A N 1
ATOM 579 C CA . GLU A 1 73 ? 1.410 -1.817 -8.363 1.00 93.38 73 GLU A CA 1
ATOM 580 C C . GLU A 1 73 ? 2.145 -2.789 -9.301 1.00 93.38 73 GLU A C 1
ATOM 582 O O . GLU A 1 73 ? 2.266 -2.521 -10.498 1.00 93.38 73 GLU A O 1
ATOM 587 N N . MET A 1 74 ? 2.597 -3.944 -8.797 1.00 94.62 74 MET A N 1
ATOM 588 C CA . MET A 1 74 ? 3.158 -4.990 -9.656 1.00 94.62 74 MET A CA 1
ATOM 589 C C . MET A 1 74 ? 2.104 -5.565 -10.606 1.00 94.62 74 MET A C 1
ATOM 591 O O . MET A 1 74 ? 2.390 -5.745 -11.787 1.00 94.62 74 MET A O 1
ATOM 595 N N . ASP A 1 75 ? 0.889 -5.840 -10.128 1.00 94.69 75 ASP A N 1
ATOM 596 C CA . ASP A 1 75 ? -0.204 -6.332 -10.975 1.00 94.69 75 ASP A CA 1
ATOM 597 C C . ASP A 1 75 ? -0.582 -5.324 -12.063 1.00 94.69 75 ASP A C 1
ATOM 599 O O . ASP A 1 75 ? -0.709 -5.699 -13.232 1.00 94.69 75 ASP A O 1
ATOM 603 N N . LEU A 1 76 ? -0.653 -4.034 -11.720 1.00 92.12 76 LEU A N 1
ATOM 604 C CA . LEU A 1 76 ? -0.838 -2.967 -12.705 1.00 92.12 76 LEU A CA 1
ATOM 605 C C . LEU A 1 76 ? 0.298 -2.939 -13.733 1.00 92.12 76 LEU A C 1
ATOM 607 O O . LEU A 1 76 ? 0.039 -2.799 -14.926 1.00 92.12 76 LEU A O 1
ATOM 611 N N . GLY A 1 77 ? 1.547 -3.136 -13.307 1.00 93.56 77 GLY A N 1
ATOM 612 C CA . GLY A 1 77 ? 2.677 -3.197 -14.231 1.00 93.56 77 GLY A CA 1
ATOM 613 C C . GLY A 1 77 ? 2.728 -4.460 -15.096 1.00 93.56 77 GLY A C 1
ATOM 614 O O . GLY A 1 77 ? 3.307 -4.421 -16.179 1.00 93.56 77 GLY A O 1
ATOM 615 N N . ARG A 1 78 ? 2.101 -5.569 -14.675 1.00 93.44 78 ARG A N 1
ATOM 616 C CA . ARG A 1 78 ? 1.871 -6.737 -15.549 1.00 93.44 78 ARG A CA 1
ATOM 617 C C . ARG A 1 78 ? 0.813 -6.437 -16.605 1.00 93.44 78 ARG A C 1
ATOM 619 O O . ARG A 1 78 ? 0.951 -6.894 -17.736 1.00 93.44 78 ARG A O 1
ATOM 626 N N . TYR A 1 79 ? -0.226 -5.694 -16.228 1.00 94.75 79 TYR A N 1
ATOM 627 C CA . TYR A 1 79 ? -1.314 -5.308 -17.121 1.00 94.75 79 TYR A CA 1
ATOM 628 C C . TYR A 1 79 ? -0.877 -4.269 -18.166 1.00 94.75 79 TYR A C 1
ATOM 630 O O . TYR A 1 79 ? -1.189 -4.429 -19.344 1.00 94.75 79 TYR A O 1
ATOM 638 N N . ASP A 1 80 ? -0.107 -3.251 -17.764 1.00 95.00 80 ASP A N 1
ATOM 639 C CA . ASP A 1 80 ? 0.472 -2.242 -18.663 1.00 95.00 80 ASP A CA 1
ATOM 640 C C . ASP A 1 80 ? 1.998 -2.096 -18.466 1.00 95.00 80 ASP A C 1
ATOM 642 O O . ASP A 1 80 ? 2.486 -1.176 -17.790 1.00 95.00 80 ASP A O 1
ATOM 646 N N . PRO A 1 81 ? 2.793 -2.992 -19.085 1.00 93.06 81 PRO A N 1
ATOM 647 C CA . PRO A 1 81 ? 4.248 -2.959 -18.978 1.00 93.06 81 PRO A CA 1
ATOM 648 C C . PRO A 1 81 ? 4.880 -1.691 -19.557 1.00 93.06 81 PRO A C 1
ATOM 650 O O . PRO A 1 81 ? 5.935 -1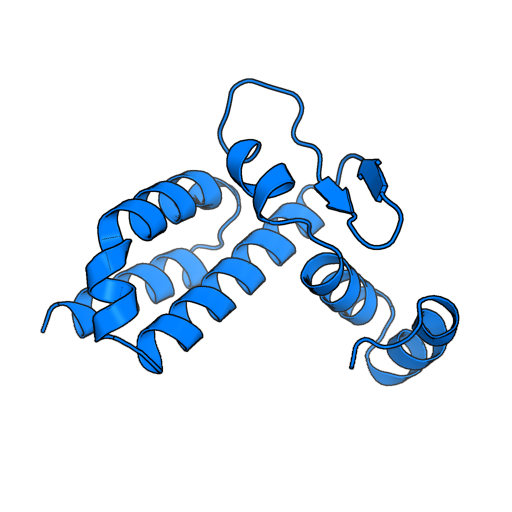.261 -19.090 1.00 93.06 81 PRO A O 1
ATOM 653 N N . ALA A 1 82 ? 4.271 -1.090 -20.583 1.00 93.06 82 ALA A N 1
ATOM 654 C CA . ALA A 1 82 ? 4.806 0.104 -21.230 1.00 93.06 82 ALA A CA 1
ATOM 655 C C . ALA A 1 82 ? 4.693 1.320 -20.303 1.00 93.06 82 ALA A C 1
ATOM 657 O O . ALA A 1 82 ? 5.672 2.054 -20.122 1.00 93.06 82 ALA A O 1
ATOM 658 N N . PHE A 1 83 ? 3.535 1.492 -19.659 1.00 91.88 83 PHE A N 1
ATOM 659 C CA . PHE A 1 83 ? 3.340 2.507 -18.630 1.00 91.88 83 PHE A CA 1
ATOM 660 C C . PHE A 1 83 ? 4.287 2.289 -17.449 1.00 91.88 83 PHE A C 1
ATOM 662 O O . PHE A 1 83 ? 4.983 3.217 -17.031 1.00 91.88 83 PHE A O 1
ATOM 669 N N . TYR A 1 84 ? 4.397 1.053 -16.958 1.00 92.94 84 TYR A N 1
ATOM 670 C CA . TYR A 1 84 ? 5.293 0.749 -15.846 1.00 92.94 84 TYR A CA 1
ATOM 671 C C . TYR A 1 84 ? 6.756 1.076 -16.176 1.00 92.94 84 TYR A C 1
ATOM 673 O O . TYR A 1 84 ? 7.433 1.740 -15.391 1.00 92.94 84 TYR A O 1
ATOM 681 N N . LYS A 1 85 ? 7.241 0.698 -17.372 1.00 91.81 85 LYS A N 1
ATOM 682 C CA . LYS A 1 85 ? 8.598 1.033 -17.847 1.00 91.81 85 LYS A CA 1
ATOM 683 C C . LYS A 1 85 ? 8.829 2.542 -17.909 1.00 91.81 85 LYS A C 1
ATOM 685 O O . LYS A 1 85 ? 9.881 3.007 -17.473 1.00 91.81 85 LYS A O 1
ATOM 690 N N . LYS A 1 86 ? 7.846 3.312 -18.389 1.00 94.06 86 LYS A N 1
ATOM 691 C CA . LYS A 1 86 ? 7.909 4.784 -18.430 1.00 94.06 86 LYS A CA 1
ATOM 692 C C . LYS A 1 86 ? 8.089 5.399 -17.036 1.00 94.06 86 LYS A C 1
ATOM 694 O O . LYS A 1 86 ? 8.764 6.417 -16.905 1.00 94.06 86 LYS A O 1
ATOM 699 N N . HIS A 1 87 ? 7.522 4.776 -16.004 1.00 92.50 87 HIS A N 1
ATOM 700 C CA . HIS A 1 87 ? 7.556 5.252 -14.618 1.00 92.50 87 HIS A CA 1
ATOM 701 C C . HIS A 1 87 ? 8.497 4.438 -13.706 1.00 92.50 87 HIS A C 1
ATOM 703 O O . HIS A 1 87 ? 8.459 4.583 -12.486 1.00 92.50 87 HIS A O 1
ATOM 709 N N . LEU A 1 88 ? 9.394 3.622 -14.273 1.00 90.31 88 LEU A N 1
ATOM 710 C CA . LEU A 1 88 ? 10.209 2.658 -13.524 1.00 90.31 88 LEU A CA 1
ATOM 711 C C . LEU A 1 88 ? 11.039 3.293 -12.400 1.00 90.31 88 LEU A C 1
ATOM 713 O O . LEU A 1 88 ? 11.152 2.719 -11.321 1.00 90.31 88 LEU A O 1
ATOM 717 N N . ALA A 1 89 ? 11.624 4.469 -12.642 1.00 92.06 89 ALA A N 1
ATOM 718 C CA . ALA A 1 89 ? 12.430 5.166 -11.639 1.00 92.06 89 ALA A CA 1
ATOM 719 C C . ALA A 1 89 ? 11.597 5.543 -10.400 1.00 92.06 89 ALA A C 1
ATOM 721 O O . ALA A 1 89 ? 12.058 5.366 -9.276 1.00 92.06 89 ALA A O 1
ATOM 722 N N . HIS A 1 90 ? 10.354 5.990 -10.611 1.00 92.12 90 HIS A N 1
ATOM 723 C CA . HIS A 1 90 ? 9.425 6.317 -9.532 1.00 92.12 90 HIS A CA 1
ATOM 724 C C . HIS A 1 90 ? 9.066 5.077 -8.706 1.00 92.12 90 HIS A C 1
ATOM 726 O O . HIS A 1 90 ? 9.149 5.113 -7.481 1.00 92.12 90 HIS A O 1
ATOM 732 N N . TYR A 1 91 ? 8.725 3.967 -9.364 1.00 92.12 91 TYR A N 1
ATOM 733 C CA . TYR A 1 91 ? 8.384 2.727 -8.666 1.00 92.12 91 TYR A CA 1
ATOM 734 C C . TYR A 1 91 ? 9.571 2.138 -7.895 1.00 92.12 91 TYR A C 1
ATOM 736 O O . TYR A 1 91 ? 9.400 1.679 -6.768 1.00 92.12 91 TYR A O 1
ATOM 744 N N . LYS A 1 92 ? 10.788 2.206 -8.452 1.00 91.69 92 LYS A N 1
ATOM 745 C CA . LYS A 1 92 ? 12.006 1.772 -7.751 1.00 91.69 92 LYS A CA 1
ATOM 746 C C . LYS A 1 92 ? 12.266 2.580 -6.482 1.00 91.69 92 LYS A C 1
ATOM 748 O O . LYS A 1 92 ? 12.558 1.976 -5.454 1.00 91.69 92 LYS A O 1
ATOM 753 N N . ASP A 1 93 ? 12.147 3.907 -6.547 1.00 93.12 93 ASP A N 1
ATOM 754 C CA . ASP A 1 93 ? 12.272 4.768 -5.364 1.00 93.12 93 ASP A CA 1
ATOM 755 C C . ASP A 1 93 ? 11.215 4.420 -4.309 1.00 93.12 93 ASP A C 1
ATOM 757 O O . ASP A 1 93 ? 11.543 4.152 -3.152 1.00 93.12 93 ASP A O 1
ATOM 761 N N . LEU A 1 94 ? 9.948 4.348 -4.727 1.00 92.56 94 LEU A N 1
ATOM 762 C CA . LEU A 1 94 ? 8.836 4.044 -3.835 1.00 92.56 94 LEU A CA 1
ATOM 763 C C . LEU A 1 94 ? 9.045 2.710 -3.107 1.00 92.56 94 LEU A C 1
ATOM 765 O O . LEU A 1 94 ? 8.920 2.645 -1.885 1.00 92.56 94 LEU A O 1
ATOM 769 N N . PHE A 1 95 ? 9.401 1.651 -3.835 1.00 93.00 95 PHE A N 1
ATOM 770 C CA . PHE A 1 95 ? 9.563 0.326 -3.241 1.00 93.00 95 PHE A CA 1
ATOM 771 C C . PHE A 1 95 ? 10.834 0.174 -2.411 1.00 93.00 95 PHE A C 1
ATOM 773 O O . PHE A 1 95 ? 10.827 -0.607 -1.462 1.00 93.00 95 PHE A O 1
ATOM 780 N N . ALA A 1 96 ? 11.897 0.925 -2.708 1.00 93.25 96 ALA A N 1
ATOM 781 C CA . ALA A 1 96 ? 13.061 0.989 -1.829 1.00 93.25 96 ALA A CA 1
ATOM 782 C C . ALA A 1 96 ? 12.682 1.584 -0.463 1.00 93.25 96 ALA A C 1
ATOM 784 O O . ALA A 1 96 ? 13.079 1.059 0.574 1.00 93.25 96 ALA A O 1
ATOM 785 N N . ARG A 1 97 ? 11.834 2.623 -0.444 1.00 94.31 97 ARG A N 1
ATOM 786 C CA . ARG A 1 97 ? 11.317 3.206 0.806 1.00 94.31 97 ARG A CA 1
ATOM 787 C C . ARG A 1 97 ? 10.366 2.267 1.552 1.00 94.31 97 ARG A C 1
ATOM 789 O O . ARG A 1 97 ? 10.263 2.355 2.772 1.00 94.31 97 ARG A O 1
ATOM 796 N N . PHE A 1 98 ? 9.698 1.353 0.847 1.00 95.12 98 PHE A N 1
ATOM 797 C CA . PHE A 1 98 ? 8.842 0.337 1.469 1.00 95.12 98 PHE A CA 1
ATOM 798 C C . PHE A 1 98 ? 9.641 -0.816 2.077 1.00 95.12 98 PHE A C 1
ATOM 800 O O . PHE A 1 98 ? 9.118 -1.482 2.961 1.00 95.12 98 PHE A O 1
ATOM 807 N N . GLU A 1 99 ? 10.884 -1.053 1.645 1.00 94.44 99 GLU A N 1
ATOM 808 C CA . GLU A 1 99 ? 11.670 -2.249 1.982 1.00 94.44 99 GLU A CA 1
ATOM 809 C C . GLU A 1 99 ? 11.728 -2.611 3.482 1.00 94.44 99 GLU A C 1
ATOM 811 O O . GLU A 1 99 ? 11.571 -3.796 3.782 1.00 94.44 99 GLU A O 1
ATOM 816 N N . PRO A 1 100 ? 11.838 -1.660 4.438 1.00 94.62 100 PRO A N 1
ATOM 817 C CA . PRO A 1 100 ? 11.784 -1.970 5.874 1.00 94.62 100 PRO A CA 1
ATOM 818 C C . PRO A 1 100 ? 10.473 -2.618 6.351 1.00 94.62 100 PRO A C 1
ATOM 820 O O . PRO A 1 100 ? 10.450 -3.242 7.409 1.00 94.62 100 PRO A O 1
ATOM 823 N N . TRP A 1 101 ? 9.395 -2.469 5.581 1.00 96.12 101 TRP A N 1
ATOM 824 C CA . TRP A 1 101 ? 8.042 -2.948 5.878 1.00 96.12 101 TRP A CA 1
ATOM 825 C C . TRP A 1 101 ? 7.667 -4.208 5.090 1.00 96.12 101 TRP A C 1
ATOM 827 O O . TRP A 1 101 ? 6.559 -4.716 5.235 1.00 96.12 101 TRP A O 1
ATOM 837 N N . LEU A 1 102 ? 8.554 -4.708 4.227 1.00 97.00 102 LEU A N 1
ATOM 838 C CA . LEU A 1 102 ? 8.268 -5.853 3.369 1.00 97.00 102 LEU A CA 1
ATOM 839 C C . LEU A 1 102 ? 8.817 -7.146 3.969 1.00 97.00 102 LEU A C 1
ATOM 841 O O . LEU A 1 102 ? 9.957 -7.221 4.432 1.00 97.00 102 LEU A O 1
ATOM 845 N N . SER A 1 103 ? 8.047 -8.225 3.864 1.00 96.88 103 SER A N 1
ATOM 846 C CA . SER A 1 103 ? 8.568 -9.562 4.107 1.00 96.88 103 SER A CA 1
ATOM 847 C C . SER A 1 103 ? 9.623 -9.933 3.064 1.00 96.88 103 SER A C 1
ATOM 849 O O . SER A 1 103 ? 9.648 -9.465 1.921 1.00 96.88 103 SER A O 1
ATOM 851 N N . LYS A 1 104 ? 10.464 -10.907 3.423 1.00 96.94 104 LYS A N 1
ATOM 852 C CA . LYS A 1 104 ? 11.431 -11.509 2.491 1.00 96.94 104 LYS A CA 1
ATOM 853 C C . LYS A 1 104 ? 10.760 -12.062 1.228 1.00 96.94 104 LYS A C 1
ATOM 855 O O . LYS A 1 104 ? 11.391 -12.109 0.173 1.00 96.94 104 LYS A O 1
ATOM 860 N N . SER A 1 105 ? 9.507 -12.510 1.340 1.00 97.00 105 SER A N 1
ATOM 861 C CA . SER A 1 105 ? 8.742 -13.042 0.212 1.00 97.00 105 SER A CA 1
ATOM 862 C C . SER A 1 105 ? 8.316 -11.933 -0.754 1.00 97.00 105 SER A C 1
ATOM 864 O O . SER A 1 105 ? 8.543 -12.065 -1.955 1.00 97.00 105 SER A O 1
ATOM 866 N N . ALA A 1 106 ? 7.839 -10.801 -0.231 1.00 97.06 106 ALA A N 1
ATOM 867 C CA . ALA A 1 106 ? 7.478 -9.623 -1.010 1.00 97.06 106 ALA A CA 1
ATOM 868 C C . ALA A 1 106 ? 8.695 -9.012 -1.727 1.00 97.06 106 ALA A C 1
ATOM 870 O O . ALA A 1 106 ? 8.637 -8.732 -2.926 1.00 97.06 106 ALA A O 1
ATOM 871 N N . ILE A 1 107 ? 9.842 -8.906 -1.042 1.00 96.81 107 ILE A N 1
ATOM 872 C CA . ILE A 1 107 ? 11.101 -8.435 -1.650 1.00 96.81 107 ILE A CA 1
ATOM 873 C C . ILE A 1 107 ? 11.524 -9.340 -2.816 1.00 96.81 107 ILE A C 1
ATOM 875 O O . ILE A 1 107 ? 11.937 -8.855 -3.871 1.00 96.81 107 ILE A O 1
ATOM 879 N N . ARG A 1 108 ? 11.413 -10.665 -2.654 1.00 96.56 108 ARG A N 1
ATOM 880 C CA . ARG A 1 108 ? 11.710 -11.623 -3.729 1.00 96.56 108 ARG A CA 1
ATOM 881 C C . ARG A 1 108 ? 10.746 -11.460 -4.904 1.00 96.56 108 ARG A C 1
ATOM 883 O O . ARG A 1 108 ? 11.208 -11.349 -6.033 1.00 96.56 108 AR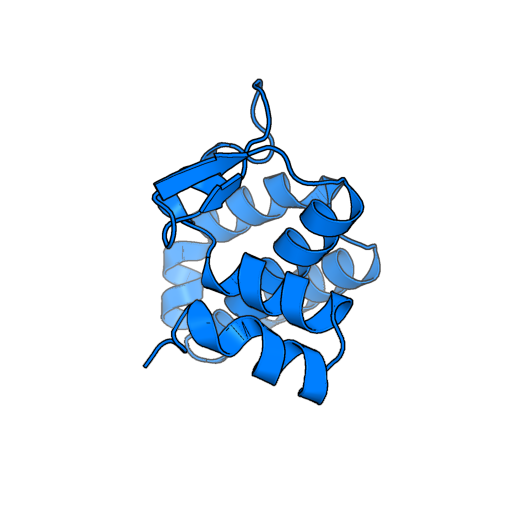G A O 1
ATOM 890 N N . ALA A 1 109 ? 9.443 -11.380 -4.637 1.00 95.88 109 ALA A N 1
ATOM 891 C CA . ALA A 1 109 ? 8.426 -11.207 -5.670 1.00 95.88 109 ALA A CA 1
ATOM 892 C C . ALA A 1 109 ? 8.653 -9.929 -6.498 1.00 95.88 109 ALA A C 1
ATOM 894 O O . ALA A 1 109 ? 8.578 -9.984 -7.726 1.00 95.88 109 ALA A O 1
ATOM 895 N N . ARG A 1 110 ? 9.014 -8.812 -5.845 1.00 94.88 110 ARG A N 1
ATOM 896 C CA . ARG A 1 110 ? 9.407 -7.562 -6.518 1.00 94.88 110 ARG A CA 1
ATOM 897 C C . ARG A 1 110 ? 10.583 -7.773 -7.464 1.00 94.88 110 ARG A C 1
ATOM 899 O O . ARG A 1 110 ? 10.520 -7.367 -8.621 1.00 94.88 110 ARG A O 1
ATOM 906 N N . ARG A 1 111 ? 11.651 -8.417 -6.984 1.00 93.69 111 ARG A N 1
ATOM 907 C CA . ARG A 1 111 ? 12.851 -8.684 -7.792 1.00 93.69 111 ARG A CA 1
ATOM 908 C C . ARG A 1 111 ? 12.532 -9.537 -9.018 1.00 93.69 111 ARG A C 1
ATOM 910 O O . ARG A 1 111 ? 12.967 -9.197 -10.114 1.00 93.69 111 ARG A O 1
ATOM 917 N N . ASP A 1 112 ? 11.758 -10.604 -8.843 1.00 94.31 112 ASP A N 1
ATOM 918 C CA . ASP A 1 112 ? 11.378 -11.503 -9.937 1.00 94.31 112 ASP A CA 1
ATOM 919 C C . ASP A 1 112 ? 10.502 -10.784 -10.976 1.00 94.31 112 ASP A C 1
ATOM 921 O O . ASP A 1 112 ? 10.661 -10.977 -12.183 1.00 94.31 112 ASP A O 1
ATOM 925 N N . PHE A 1 113 ? 9.590 -9.924 -10.520 1.00 92.81 113 PHE A N 1
ATOM 926 C CA . PHE A 1 113 ? 8.761 -9.087 -11.382 1.00 92.81 113 PHE A CA 1
ATOM 927 C C . PHE A 1 113 ? 9.593 -8.082 -12.193 1.00 92.81 113 PHE A C 1
ATOM 929 O O . PHE A 1 113 ? 9.450 -8.025 -13.414 1.00 92.81 113 PHE A O 1
ATOM 936 N N . GLU A 1 114 ? 10.503 -7.347 -11.547 1.00 89.88 114 GLU A N 1
ATOM 937 C CA . GLU A 1 114 ? 11.389 -6.387 -12.220 1.00 89.88 114 GLU A CA 1
ATOM 938 C C . GLU A 1 114 ? 12.292 -7.063 -13.260 1.00 89.88 114 GLU A C 1
ATOM 940 O O . GLU A 1 114 ? 12.500 -6.511 -14.339 1.00 89.88 114 GLU A O 1
ATOM 945 N N . GLN A 1 115 ? 12.794 -8.269 -12.976 1.00 88.62 115 GLN A N 1
ATOM 946 C CA . GLN A 1 115 ? 13.590 -9.042 -13.934 1.00 88.62 115 GLN A CA 1
ATOM 947 C C . GLN A 1 115 ? 12.784 -9.422 -15.177 1.00 88.62 115 GLN A C 1
ATOM 949 O O . GLN A 1 115 ? 13.277 -9.257 -16.287 1.00 88.62 115 GLN A O 1
ATOM 954 N N . ARG A 1 116 ? 11.543 -9.891 -15.008 1.00 88.00 116 ARG A N 1
ATOM 955 C CA . ARG A 1 116 ? 10.673 -10.294 -16.129 1.00 88.00 116 ARG A CA 1
ATOM 956 C C . ARG A 1 116 ? 10.210 -9.120 -16.982 1.00 88.00 116 ARG A C 1
ATOM 958 O O . ARG A 1 116 ? 9.983 -9.298 -18.168 1.00 88.00 116 ARG A O 1
ATOM 965 N N . LEU A 1 117 ? 10.063 -7.939 -16.388 1.00 80.06 117 LEU A N 1
ATOM 966 C CA . LEU A 1 117 ? 9.690 -6.720 -17.106 1.00 80.06 117 LEU A CA 1
ATOM 967 C C . LEU A 1 117 ? 10.805 -6.192 -18.010 1.00 80.06 117 LEU A C 1
ATOM 969 O O . LEU A 1 117 ? 10.513 -5.517 -18.992 1.00 80.06 117 LEU A O 1
ATOM 973 N N . LEU A 1 118 ? 12.069 -6.437 -17.665 1.00 66.19 118 LEU A N 1
ATOM 974 C CA . LEU A 1 118 ? 13.235 -5.929 -18.395 1.00 66.19 118 LEU A CA 1
ATOM 975 C C . LEU A 1 118 ? 13.733 -6.873 -19.505 1.00 66.19 118 LEU A C 1
ATOM 977 O O . LEU A 1 118 ? 14.682 -6.513 -20.201 1.00 66.19 118 LEU A O 1
ATOM 981 N N . VAL A 1 119 ? 13.090 -8.032 -19.671 1.00 59.97 119 VAL A N 1
ATOM 982 C CA . VAL A 1 119 ? 13.241 -8.948 -20.818 1.00 59.97 119 VAL A CA 1
ATOM 983 C C . VAL A 1 119 ? 12.151 -8.646 -21.845 1.00 59.97 119 VAL A C 1
ATOM 985 O O . VAL A 1 119 ? 12.448 -8.773 -23.050 1.00 59.97 119 VAL A O 1
#

Organism: NCBI:txid412755

InterPro domains:
  IPR049202 Domain of unknown function DUF6817 [PF20680] (2-31)

pLDDT: mean 92.15, std 7.03, range [51.31, 97.75]

Foldseek 3Di:
DDDDPVCLVVVCVVPNPVVSVLVQLLVQFPCVVQLVQQQDPDPRWTQGNNVRDTDDDDLLSLLSNLLVVLVVVLVVCVVPVPVCVVCVVVNVVSNVSSVVSYDPVSVVVSVVSVVVSVD

Sequence (119 aa):
QLIPLSERNKIADLIGEEAERFVYLFGACDRPLTHPRIGNDGPLKFHDRLTNTDYPLENSEWCAVCEIMLANEMDLGRYDPAFYKKHLAHYKDLFARFEPWLSKSAIRARRDFEQRLLV

Secondary structure (DSSP, 8-state):
-PPPGGGHHHHHHHH-HHHHHHHHHHHHB-HHHHGGGTTSSS---EEETTTTEEEPPPHHHHHHHHHHHHHHHHHHHHH-HHHHHHTHHHHHHHHHHHGGG--HHHHHHHHHHHHHHT-

Radius of gyration: 15.27 Å; chains: 1; bounding box: 35×26×35 Å